Protein AF-A0A351J284-F1 (afdb_monomer_lite)

pLDDT: mean 71.38, std 10.85, range [46.69, 87.44]

Secondary structure (DSSP, 8-state):
----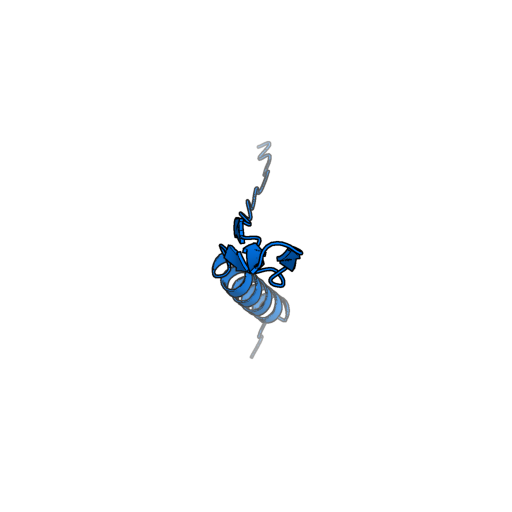HHHHHHHHHHHHHHHHHT--EEE---EE-TTSPEE--EEE-------------

Foldseek 3Di:
DCPPVVVVVVVVVVVVVVVVQVPQWDWDDWDQDPVRDTDIDIDGDDDDDDDDDDDDD

Structure (mmCIF, N/CA/C/O backbone):
data_AF-A0A351J284-F1
#
_entry.id   AF-A0A351J284-F1
#
loop_
_atom_site.group_PDB
_atom_site.id
_atom_site.type_symbol
_atom_site.label_atom_id
_atom_site.label_alt_id
_atom_site.label_comp_id
_atom_site.label_asym_id
_atom_site.label_entity_id
_atom_site.label_seq_id
_atom_site.pdbx_PDB_ins_code
_atom_site.Cartn_x
_atom_site.Cartn_y
_atom_site.Cartn_z
_atom_site.occupancy
_atom_site.B_iso_or_equiv
_atom_site.auth_seq_id
_atom_site.auth_comp_id
_atom_site.auth_asym_id
_atom_site.auth_atom_id
_atom_site.pdbx_PDB_model_num
ATOM 1 N N . MET A 1 1 ? 26.819 -13.079 -25.641 1.00 46.69 1 MET A N 1
ATOM 2 C CA . MET A 1 1 ? 26.826 -12.833 -24.187 1.00 46.69 1 MET A CA 1
ATOM 3 C C . MET A 1 1 ? 27.239 -11.385 -23.977 1.00 46.69 1 MET A C 1
ATOM 5 O O . MET A 1 1 ? 28.415 -11.093 -23.870 1.00 46.69 1 MET A O 1
ATOM 9 N N . ASN A 1 2 ? 26.278 -10.474 -24.094 1.00 48.28 2 ASN A N 1
ATOM 10 C CA . ASN A 1 2 ? 26.433 -9.070 -23.718 1.00 48.28 2 ASN A CA 1
ATOM 11 C C . ASN A 1 2 ? 25.087 -8.690 -23.108 1.00 48.28 2 ASN A C 1
ATOM 13 O O . ASN A 1 2 ? 24.253 -8.021 -23.714 1.00 48.28 2 ASN A O 1
ATOM 17 N N . GLU A 1 3 ? 24.814 -9.283 -21.948 1.00 53.97 3 GLU A N 1
ATOM 18 C CA . GLU A 1 3 ? 23.729 -8.823 -21.097 1.00 53.97 3 GLU A CA 1
ATOM 19 C C . GLU A 1 3 ? 24.164 -7.451 -20.612 1.00 53.97 3 GLU A C 1
ATOM 21 O O . GLU A 1 3 ? 25.005 -7.329 -19.727 1.00 53.97 3 GLU A O 1
ATOM 26 N N . ILE A 1 4 ? 23.690 -6.410 -21.295 1.00 65.81 4 ILE A N 1
ATOM 27 C CA . ILE A 1 4 ? 23.945 -5.036 -20.889 1.00 65.81 4 ILE A CA 1
ATOM 28 C C . ILE A 1 4 ? 23.430 -4.958 -19.446 1.00 65.81 4 ILE A C 1
ATOM 30 O O . ILE A 1 4 ? 22.237 -5.197 -19.247 1.00 65.81 4 ILE A O 1
ATOM 34 N N . PRO A 1 5 ? 24.271 -4.653 -18.443 1.00 68.31 5 PRO A N 1
ATOM 35 C CA . PRO A 1 5 ? 23.854 -4.594 -17.038 1.00 68.31 5 PRO A CA 1
ATOM 36 C C . PRO A 1 5 ? 22.622 -3.698 -16.837 1.00 68.31 5 PRO A C 1
ATOM 38 O O . PRO A 1 5 ? 21.774 -3.947 -15.986 1.00 68.31 5 PRO A O 1
ATOM 41 N N . LEU A 1 6 ? 22.474 -2.705 -17.719 1.00 72.06 6 LEU A N 1
ATOM 42 C CA . LEU A 1 6 ? 21.305 -1.845 -17.839 1.00 72.06 6 LEU A CA 1
ATOM 43 C C . LEU A 1 6 ? 19.990 -2.610 -18.054 1.00 72.06 6 LEU A C 1
ATOM 45 O O . LEU A 1 6 ? 18.987 -2.243 -17.458 1.00 72.06 6 LEU A O 1
ATOM 49 N N . LYS A 1 7 ? 19.969 -3.673 -18.866 1.00 73.56 7 LYS A N 1
ATOM 50 C CA . LYS A 1 7 ? 18.760 -4.473 -19.104 1.00 73.56 7 LYS A CA 1
ATOM 51 C C . LYS A 1 7 ? 18.300 -5.166 -17.823 1.00 73.56 7 LYS A C 1
ATOM 53 O O . LYS A 1 7 ? 17.118 -5.122 -17.514 1.00 73.56 7 LYS A O 1
ATOM 58 N N . GLN A 1 8 ? 19.226 -5.746 -17.059 1.00 77.69 8 GLN A N 1
ATOM 59 C CA . GLN A 1 8 ? 18.899 -6.379 -15.778 1.00 77.69 8 GLN A CA 1
ATOM 60 C C . GLN A 1 8 ? 18.394 -5.355 -14.753 1.00 77.69 8 GLN A C 1
ATOM 62 O O . GLN A 1 8 ? 17.453 -5.641 -14.018 1.00 77.69 8 GLN A O 1
ATOM 67 N N . ILE A 1 9 ? 18.960 -4.143 -14.745 1.00 80.00 9 ILE A N 1
ATOM 68 C CA . ILE A 1 9 ? 18.489 -3.040 -13.896 1.00 80.00 9 ILE A CA 1
ATOM 69 C C . ILE A 1 9 ? 17.082 -2.590 -14.312 1.00 80.00 9 ILE A C 1
ATOM 71 O O . ILE A 1 9 ? 16.216 -2.459 -13.454 1.00 80.00 9 ILE A O 1
ATOM 75 N N . ILE A 1 10 ? 16.827 -2.399 -15.610 1.00 80.00 10 ILE A N 1
ATOM 76 C CA . ILE A 1 10 ? 15.507 -2.006 -16.125 1.00 80.00 10 ILE A CA 1
ATOM 77 C C . ILE A 1 10 ? 14.467 -3.080 -15.804 1.00 80.00 10 ILE A C 1
ATOM 79 O O . ILE A 1 10 ? 13.401 -2.747 -15.289 1.00 80.00 10 ILE A O 1
ATOM 83 N N . ASP A 1 11 ? 14.782 -4.352 -16.052 1.00 80.56 11 ASP A N 1
ATOM 84 C CA . ASP A 1 11 ? 13.880 -5.470 -15.774 1.00 80.56 11 ASP A CA 1
ATOM 85 C C . ASP A 1 11 ? 13.555 -5.546 -14.267 1.00 80.56 11 ASP A C 1
ATOM 87 O O . ASP A 1 11 ? 12.380 -5.605 -13.896 1.00 80.56 11 ASP A O 1
ATOM 91 N N . ALA A 1 12 ? 14.561 -5.429 -13.390 1.00 80.50 12 ALA A N 1
ATOM 92 C CA . ALA A 1 12 ? 14.376 -5.434 -11.935 1.00 80.50 12 ALA A CA 1
ATOM 93 C C . ALA A 1 12 ? 13.582 -4.217 -11.424 1.00 80.50 12 ALA A C 1
ATOM 95 O O . ALA A 1 12 ? 12.717 -4.343 -10.553 1.00 80.50 12 ALA A O 1
ATOM 96 N N . SER A 1 13 ? 13.838 -3.025 -11.969 1.00 78.44 13 SER A N 1
ATOM 97 C CA . SER A 1 13 ? 13.070 -1.819 -11.656 1.00 78.44 13 SER A CA 1
ATOM 98 C C . SER A 1 13 ? 11.611 -1.955 -12.091 1.00 78.44 13 SER A C 1
ATOM 100 O O . SER A 1 13 ? 10.717 -1.616 -11.319 1.00 78.44 13 SER A O 1
ATOM 102 N N . LEU A 1 14 ? 11.347 -2.499 -13.283 1.00 79.94 14 LEU A N 1
ATOM 103 C CA . LEU A 1 14 ? 9.989 -2.713 -13.785 1.00 79.94 14 LEU A CA 1
ATOM 104 C C . LEU A 1 14 ? 9.224 -3.731 -12.929 1.00 79.94 14 LEU A C 1
ATOM 106 O O . LEU A 1 14 ? 8.032 -3.567 -12.673 1.00 79.94 14 LEU A O 1
ATOM 110 N N . GLU A 1 15 ? 9.908 -4.778 -12.470 1.00 79.69 15 GLU A N 1
ATOM 111 C CA . GLU A 1 15 ? 9.329 -5.801 -11.604 1.00 79.69 15 GLU A CA 1
ATOM 112 C C . GLU A 1 15 ? 8.957 -5.237 -10.223 1.00 79.69 15 GLU A C 1
ATOM 114 O O . GLU A 1 15 ? 7.870 -5.510 -9.711 1.00 79.69 15 GLU A O 1
ATOM 119 N N . ASN A 1 16 ? 9.806 -4.382 -9.646 1.00 71.75 16 ASN A N 1
ATOM 120 C CA . ASN A 1 16 ? 9.507 -3.683 -8.395 1.00 71.75 16 ASN A CA 1
ATOM 121 C C . ASN A 1 16 ? 8.386 -2.648 -8.554 1.00 71.75 16 ASN A C 1
ATOM 123 O O . ASN A 1 16 ? 7.513 -2.559 -7.693 1.00 71.75 16 ASN A O 1
ATOM 127 N N . LEU A 1 17 ? 8.343 -1.917 -9.673 1.00 72.00 17 LEU A N 1
ATOM 128 C CA . LEU A 1 17 ? 7.246 -0.992 -9.971 1.00 72.00 17 LEU A CA 1
ATOM 129 C C . LEU A 1 17 ? 5.905 -1.722 -10.094 1.00 72.00 17 LEU A C 1
ATOM 131 O O . LEU A 1 17 ? 4.910 -1.251 -9.553 1.00 72.00 17 LEU A O 1
ATOM 135 N N . LYS A 1 18 ? 5.877 -2.899 -10.732 1.00 71.12 18 LYS A N 1
ATOM 136 C CA . LYS A 1 18 ? 4.677 -3.751 -10.798 1.00 71.12 18 LYS A CA 1
ATOM 137 C C . LYS A 1 18 ? 4.224 -4.221 -9.414 1.00 71.12 18 LYS A C 1
ATOM 139 O O . LYS A 1 18 ? 3.028 -4.215 -9.139 1.00 71.12 18 LYS A O 1
ATOM 144 N N . LYS A 1 19 ? 5.162 -4.590 -8.532 1.00 67.12 19 LYS A N 1
ATOM 145 C CA . LYS A 1 19 ? 4.858 -4.985 -7.143 1.00 67.12 19 LYS A CA 1
ATOM 146 C C . LYS A 1 19 ? 4.259 -3.828 -6.336 1.00 67.12 19 LYS A C 1
ATOM 148 O O . LYS A 1 19 ? 3.353 -4.063 -5.547 1.00 67.12 19 LYS A O 1
ATOM 153 N N . ILE A 1 20 ? 4.715 -2.596 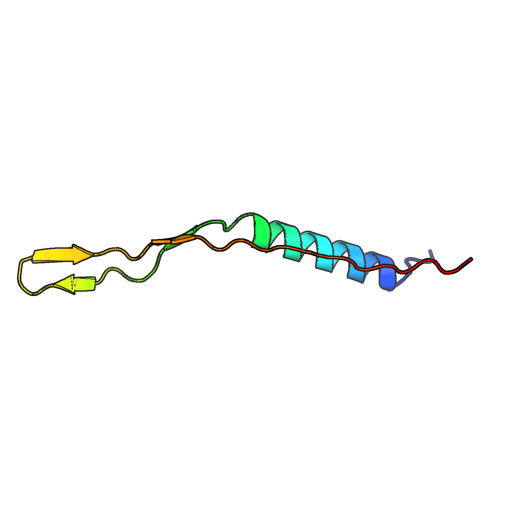-6.571 1.00 65.56 20 ILE A N 1
ATOM 154 C CA . ILE A 1 20 ? 4.191 -1.389 -5.911 1.00 65.56 20 ILE A CA 1
ATOM 155 C C . ILE A 1 20 ? 2.835 -0.965 -6.502 1.00 65.56 20 ILE A C 1
ATOM 157 O O . ILE A 1 20 ? 1.935 -0.602 -5.756 1.00 65.56 20 ILE A O 1
ATOM 161 N N . VAL A 1 21 ? 2.650 -1.060 -7.822 1.00 62.19 21 VAL A N 1
ATOM 162 C CA . VAL A 1 21 ? 1.353 -0.808 -8.480 1.00 62.19 21 VAL A CA 1
ATOM 163 C C . VAL A 1 21 ? 0.276 -1.796 -8.029 1.00 62.19 21 VAL A C 1
ATOM 165 O O . VAL A 1 21 ? -0.892 -1.443 -7.999 1.00 62.19 21 VAL A O 1
ATOM 168 N N . SER A 1 22 ? 0.647 -3.022 -7.650 1.00 62.00 22 SER A N 1
ATOM 169 C CA . SER A 1 22 ? -0.320 -4.035 -7.212 1.00 62.00 22 SER A CA 1
ATOM 170 C C . SER A 1 22 ? -0.833 -3.841 -5.777 1.00 62.00 22 SER A C 1
ATOM 172 O O . SER A 1 22 ? -1.724 -4.583 -5.360 1.00 62.00 22 SER A O 1
ATOM 174 N N . VAL A 1 23 ? -0.288 -2.895 -5.006 1.00 58.16 23 VAL A N 1
ATOM 175 C CA . VAL A 1 23 ? -0.752 -2.583 -3.644 1.00 58.16 23 VAL A CA 1
ATOM 176 C C . VAL A 1 23 ? -1.500 -1.254 -3.633 1.00 58.16 23 VAL A C 1
ATOM 178 O O . VAL A 1 23 ? -1.062 -0.260 -3.065 1.00 58.16 23 VAL A O 1
ATOM 181 N N . ASP A 1 24 ? -2.682 -1.256 -4.246 1.00 59.84 24 ASP A N 1
ATOM 182 C CA . ASP A 1 24 ? -3.582 -0.096 -4.269 1.00 59.84 24 ASP A CA 1
ATOM 183 C C . ASP A 1 24 ? -4.122 0.269 -2.879 1.00 59.84 24 ASP A C 1
ATOM 185 O O . ASP A 1 24 ? -4.646 1.363 -2.680 1.00 59.84 24 ASP A O 1
ATOM 189 N N . THR A 1 25 ? -4.048 -0.654 -1.915 1.00 65.50 25 THR A N 1
ATOM 190 C CA . THR A 1 25 ? -4.682 -0.522 -0.601 1.00 65.50 25 THR A CA 1
ATOM 191 C C . THR A 1 25 ? -3.726 -0.931 0.512 1.00 65.50 25 THR A C 1
ATOM 193 O O . THR A 1 25 ? -3.340 -2.093 0.620 1.00 65.50 25 THR A O 1
ATOM 196 N N . VAL A 1 26 ? -3.375 0.023 1.371 1.00 71.19 26 VAL A N 1
ATOM 197 C CA . VAL A 1 26 ? -2.638 -0.224 2.612 1.00 71.19 26 VAL A CA 1
ATOM 198 C C . VAL A 1 26 ? -3.650 -0.383 3.741 1.00 71.19 26 VAL A C 1
ATOM 200 O O . VAL A 1 26 ? -4.412 0.542 4.029 1.00 71.19 26 VAL A O 1
ATOM 203 N N . ILE A 1 27 ? -3.654 -1.556 4.376 1.00 78.25 27 ILE A N 1
ATOM 204 C CA . ILE A 1 27 ? -4.427 -1.818 5.595 1.00 78.25 27 ILE A CA 1
ATOM 205 C C . ILE A 1 27 ? -3.521 -1.491 6.780 1.00 78.25 27 ILE A C 1
ATOM 207 O O . ILE A 1 27 ? -2.494 -2.141 6.975 1.00 78.25 27 ILE A O 1
ATOM 211 N N . GLY A 1 28 ? -3.869 -0.457 7.543 1.00 76.25 28 GLY A N 1
ATOM 212 C CA . GLY A 1 28 ? -3.138 -0.110 8.759 1.00 76.25 28 GLY A CA 1
ATOM 213 C C . GLY A 1 28 ? -3.597 -0.920 9.973 1.00 76.25 28 GLY A C 1
ATOM 214 O O . GLY A 1 28 ? -4.540 -1.710 9.912 1.00 76.25 28 GLY A O 1
ATOM 215 N N . THR A 1 29 ? -2.913 -0.720 11.098 1.00 85.69 29 THR A N 1
ATOM 216 C CA . THR A 1 29 ? -3.193 -1.445 12.341 1.00 85.69 29 THR A CA 1
ATOM 217 C C . THR A 1 29 ? -4.595 -1.113 12.867 1.00 85.69 29 THR A C 1
ATOM 219 O O . THR A 1 29 ? -4.934 0.071 12.951 1.00 85.69 29 THR A O 1
ATOM 222 N N . PRO A 1 30 ? -5.401 -2.117 13.257 1.00 83.19 30 PRO A N 1
ATOM 223 C CA . PRO A 1 30 ? -6.693 -1.887 13.891 1.00 83.19 30 PRO A CA 1
ATOM 224 C C . PRO A 1 30 ? -6.542 -1.108 15.202 1.00 83.19 30 PRO A C 1
ATOM 226 O O . PRO A 1 30 ? -5.720 -1.456 16.050 1.00 83.19 30 PRO A O 1
ATOM 229 N N . ILE A 1 31 ? -7.348 -0.064 15.371 1.00 84.69 31 ILE A N 1
ATOM 230 C CA . ILE A 1 31 ? -7.394 0.755 16.583 1.00 84.69 31 ILE A CA 1
ATOM 231 C C . ILE A 1 31 ? -8.688 0.417 17.318 1.00 84.69 31 ILE A C 1
ATOM 233 O O . ILE A 1 31 ? -9.778 0.674 16.805 1.00 84.69 31 ILE A O 1
ATOM 237 N N . THR A 1 32 ? -8.575 -0.156 18.514 1.00 85.56 32 THR A N 1
ATOM 238 C CA . THR A 1 32 ? -9.728 -0.436 19.378 1.00 85.56 32 THR A CA 1
ATOM 239 C C . THR A 1 32 ? -10.004 0.773 20.259 1.00 85.56 32 THR A C 1
ATOM 241 O O . THR A 1 32 ? -9.152 1.203 21.036 1.00 85.56 32 THR A O 1
ATOM 244 N N . LEU A 1 33 ? -11.196 1.340 20.116 1.00 86.06 33 LEU A N 1
ATOM 245 C CA . LEU A 1 33 ? -11.681 2.433 20.944 1.00 86.06 33 LEU A CA 1
ATOM 246 C C . LEU A 1 33 ? -12.248 1.892 22.272 1.00 86.06 33 LEU A C 1
ATOM 248 O O . LEU A 1 33 ? -12.664 0.735 22.340 1.00 86.06 33 LEU A O 1
ATOM 252 N N . PRO A 1 34 ? -12.345 2.729 23.323 1.00 84.00 34 PRO A N 1
ATOM 253 C CA . PRO A 1 34 ? -12.870 2.331 24.638 1.00 84.00 34 PRO A CA 1
ATOM 254 C C . PRO A 1 34 ? -14.336 1.863 24.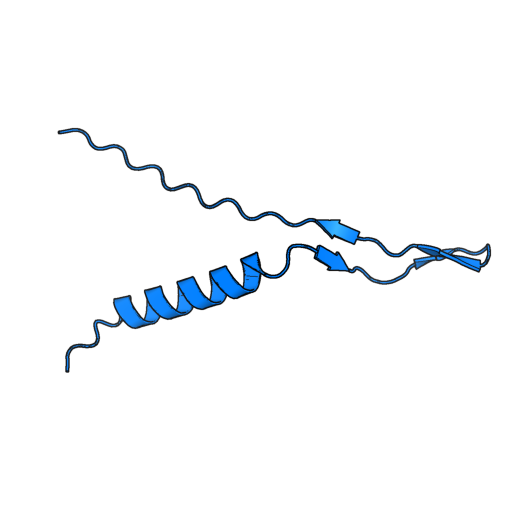650 1.00 84.00 34 PRO A C 1
ATOM 256 O O . PRO A 1 34 ? -14.831 1.420 25.679 1.00 84.00 34 PRO A O 1
ATOM 259 N N . ASN A 1 35 ? -15.046 2.006 23.532 1.00 83.25 35 ASN A N 1
ATOM 260 C CA . ASN A 1 35 ? -16.452 1.657 23.344 1.00 83.25 35 ASN A CA 1
ATOM 261 C C . ASN A 1 35 ? -16.637 0.349 22.542 1.00 83.25 35 ASN A C 1
ATOM 263 O O . ASN A 1 35 ? -17.651 0.203 21.863 1.00 83.25 35 ASN A O 1
ATOM 267 N N . ASP A 1 36 ? -15.643 -0.548 22.552 1.00 79.00 36 ASP A N 1
ATOM 268 C CA . ASP A 1 36 ? -15.612 -1.805 21.776 1.00 79.00 36 ASP A CA 1
ATOM 269 C C . ASP A 1 36 ? -15.691 -1.633 20.243 1.00 79.00 36 ASP A C 1
ATOM 271 O O . ASP A 1 36 ? -15.899 -2.587 19.496 1.00 79.00 36 ASP A O 1
ATOM 275 N N . THR A 1 37 ? -1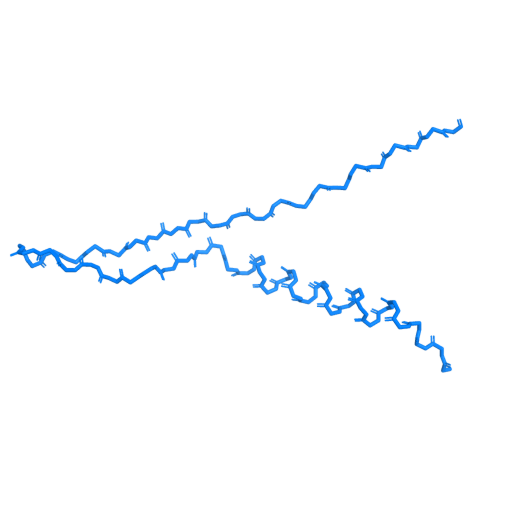5.485 -0.417 19.726 1.00 84.44 37 THR A N 1
ATOM 276 C CA . THR A 1 37 ? -15.434 -0.177 18.277 1.00 84.44 37 THR A CA 1
ATOM 277 C C . THR A 1 37 ? -14.010 -0.351 17.756 1.00 84.44 37 THR A C 1
ATOM 279 O O . THR A 1 37 ? -13.083 0.308 18.227 1.00 84.44 37 THR A O 1
ATOM 282 N N . THR A 1 38 ? -13.826 -1.191 16.737 1.00 85.94 38 THR A N 1
ATOM 283 C CA . THR A 1 38 ? -12.546 -1.336 16.030 1.00 85.94 38 THR A CA 1
ATOM 284 C C . THR A 1 38 ? -12.549 -0.516 14.745 1.00 85.94 38 THR A C 1
ATOM 286 O O . THR A 1 38 ? -13.353 -0.751 13.846 1.00 85.94 38 THR A O 1
ATOM 289 N N . VAL A 1 39 ? -11.619 0.431 14.634 1.00 87.19 39 VAL A N 1
ATOM 290 C CA . VAL A 1 39 ? -11.383 1.211 13.414 1.00 87.19 39 VAL A CA 1
ATOM 291 C C . VAL A 1 39 ? -10.211 0.599 12.658 1.00 87.19 39 VAL A C 1
ATOM 293 O O . VAL A 1 39 ? -9.115 0.484 13.202 1.00 87.19 39 VAL A O 1
ATOM 296 N N . VAL A 1 40 ? -10.427 0.234 11.394 1.00 87.44 40 VAL A N 1
ATOM 297 C CA . VAL A 1 40 ? -9.362 -0.230 10.496 1.00 87.44 40 VAL A CA 1
ATOM 298 C C . VAL A 1 40 ? -9.074 0.873 9.477 1.00 87.44 40 VAL A C 1
ATOM 300 O O . VAL A 1 40 ? -9.922 1.138 8.622 1.00 87.44 40 VAL A O 1
ATOM 303 N N . PRO A 1 41 ? -7.918 1.553 9.558 1.00 79.50 41 PRO A N 1
ATOM 304 C CA . PRO A 1 41 ? -7.567 2.578 8.589 1.00 79.50 41 PRO A CA 1
ATOM 305 C C . PRO A 1 41 ? -7.196 1.934 7.248 1.00 79.50 41 PRO A C 1
ATOM 307 O O . PRO A 1 41 ? -6.320 1.070 7.178 1.00 79.50 41 PRO A O 1
ATOM 310 N N . VAL A 1 42 ? -7.866 2.374 6.182 1.00 79.88 42 VAL A N 1
ATOM 311 C CA . VAL A 1 42 ? -7.631 1.924 4.806 1.00 79.88 42 VAL A CA 1
ATOM 312 C C . VAL A 1 42 ? -7.148 3.116 3.985 1.00 79.88 42 VAL A C 1
ATOM 314 O O . VAL A 1 42 ? -7.884 4.086 3.809 1.00 79.88 42 VAL A O 1
ATOM 317 N N . SER A 1 43 ? -5.917 3.051 3.482 1.00 75.06 43 SER A N 1
ATOM 318 C CA . SER A 1 43 ? -5.320 4.112 2.663 1.00 75.06 43 SER A CA 1
ATOM 319 C C . SER A 1 43 ? -5.161 3.635 1.227 1.00 75.06 43 SER A C 1
ATOM 321 O O . SER A 1 43 ? -4.503 2.624 0.982 1.00 75.06 43 SER A O 1
ATOM 323 N N . LYS A 1 44 ? -5.735 4.374 0.271 1.00 69.88 44 LYS A N 1
ATOM 324 C CA . LYS A 1 44 ? -5.510 4.128 -1.155 1.00 69.88 44 LYS A CA 1
ATOM 325 C C . LYS A 1 44 ? -4.231 4.831 -1.593 1.00 69.88 44 LYS A C 1
ATOM 327 O O . LYS A 1 44 ? -4.147 6.054 -1.503 1.00 69.88 44 LYS A O 1
ATOM 332 N N . VAL A 1 45 ? -3.250 4.070 -2.066 1.00 67.12 45 VAL A N 1
ATOM 333 C CA . VAL A 1 45 ? -2.000 4.619 -2.609 1.00 67.12 45 VAL A CA 1
ATOM 334 C C . VAL A 1 45 ? -2.079 4.539 -4.127 1.00 67.12 45 VAL A C 1
ATOM 336 O O . VAL A 1 45 ? -2.469 3.520 -4.682 1.00 67.12 45 VAL A O 1
ATOM 339 N N . SER A 1 46 ? -1.763 5.631 -4.816 1.00 63.41 46 SER A N 1
ATOM 340 C CA . SER A 1 46 ? -1.766 5.682 -6.280 1.00 63.41 46 SER A CA 1
ATOM 341 C C . SER A 1 46 ? -0.439 6.253 -6.755 1.00 63.41 46 SER A C 1
ATOM 343 O O . SER A 1 46 ? -0.057 7.353 -6.361 1.00 63.41 46 SER A O 1
ATOM 345 N N . VAL A 1 47 ? 0.279 5.486 -7.575 1.00 64.69 47 VAL A N 1
ATOM 346 C CA . VAL A 1 47 ? 1.595 5.864 -8.102 1.00 64.69 47 VAL A CA 1
ATOM 347 C C . VAL A 1 47 ? 1.428 6.361 -9.532 1.00 64.69 47 VAL A C 1
ATOM 349 O O . VAL A 1 47 ? 1.054 5.602 -10.421 1.00 64.69 47 VAL A O 1
ATOM 352 N N . GLY A 1 48 ? 1.700 7.646 -9.752 1.00 63.50 48 GLY A N 1
ATOM 353 C CA . GLY A 1 48 ? 1.760 8.243 -11.084 1.00 63.50 48 GLY A CA 1
ATOM 354 C C . GLY A 1 48 ? 3.207 8.341 -11.554 1.00 63.50 48 GLY A C 1
ATOM 355 O O . GLY A 1 48 ? 4.023 8.979 -10.892 1.00 63.50 48 GLY A O 1
ATOM 356 N N . PHE A 1 49 ? 3.531 7.730 -12.693 1.00 64.56 49 PHE A N 1
ATOM 357 C CA . PHE A 1 49 ? 4.815 7.925 -13.365 1.00 64.56 49 PHE A CA 1
ATOM 358 C C . PHE A 1 49 ? 4.618 8.908 -14.519 1.00 64.56 49 PHE A C 1
ATOM 360 O O . PHE A 1 49 ? 3.896 8.611 -15.468 1.00 64.56 49 PHE A O 1
ATOM 367 N N . THR A 1 50 ? 5.236 10.086 -14.425 1.00 68.69 50 THR A N 1
ATOM 368 C CA . THR A 1 50 ? 5.256 11.074 -15.507 1.00 68.69 50 THR A CA 1
ATOM 369 C C . THR A 1 50 ? 6.671 11.177 -16.060 1.00 68.69 50 THR A C 1
ATOM 371 O O . THR A 1 50 ? 7.626 11.397 -15.318 1.00 68.69 50 THR A O 1
ATOM 374 N N . SER A 1 51 ? 6.814 10.977 -17.366 1.00 66.44 51 SER A N 1
ATOM 375 C CA . SER A 1 51 ? 8.056 11.216 -18.094 1.00 66.44 51 SER A CA 1
ATOM 376 C C . SER A 1 51 ? 7.872 12.467 -18.947 1.00 66.44 51 SER A C 1
ATOM 378 O O . SER A 1 51 ? 7.134 12.436 -19.931 1.00 66.44 51 SER A O 1
ATOM 380 N N . ALA A 1 52 ? 8.524 13.567 -18.572 1.00 66.81 52 ALA A N 1
ATOM 381 C CA . ALA A 1 52 ? 8.594 14.768 -19.396 1.00 66.81 52 ALA A CA 1
ATOM 382 C C . ALA A 1 52 ? 9.811 14.662 -20.327 1.00 66.81 52 ALA A C 1
ATOM 384 O O . ALA A 1 52 ? 10.949 14.711 -19.866 1.00 66.81 52 ALA A O 1
ATOM 385 N N . GLY A 1 53 ? 9.570 14.487 -21.625 1.00 58.84 53 GLY A N 1
ATOM 386 C CA . GLY A 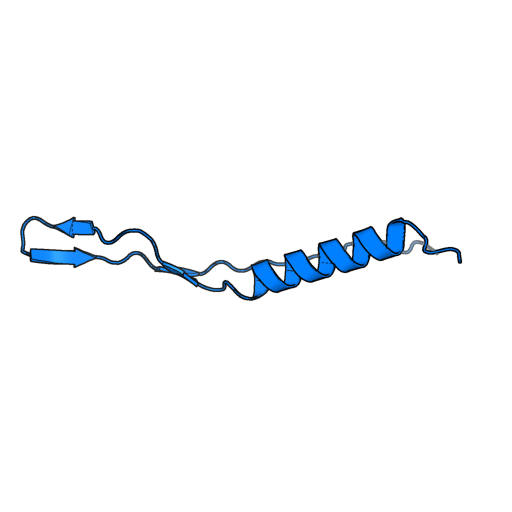1 53 ? 10.577 14.637 -22.674 1.00 58.84 53 GLY A CA 1
ATOM 387 C C . GLY A 1 53 ? 10.256 15.887 -23.483 1.00 58.84 53 GLY A C 1
ATOM 388 O O . GLY A 1 53 ? 9.139 16.012 -23.979 1.00 58.84 53 GLY A O 1
ATOM 389 N N . ALA A 1 54 ? 11.199 16.821 -23.583 1.00 60.00 54 ALA A N 1
ATOM 390 C CA . ALA A 1 54 ? 11.103 17.926 -24.527 1.00 60.00 54 ALA A CA 1
ATOM 391 C C . ALA A 1 54 ? 11.994 17.594 -25.726 1.00 60.00 54 ALA A C 1
ATOM 393 O O . ALA A 1 54 ? 13.216 17.559 -25.591 1.00 60.00 54 ALA A O 1
ATOM 394 N N . ASP A 1 55 ? 11.365 17.307 -26.863 1.00 54.69 55 ASP A N 1
ATOM 395 C CA . ASP A 1 55 ? 12.041 17.149 -28.146 1.00 54.69 55 ASP A CA 1
ATOM 396 C C . ASP A 1 55 ? 12.091 18.536 -28.803 1.00 54.69 55 ASP A C 1
ATOM 398 O O . ASP A 1 55 ? 11.066 19.068 -29.235 1.00 54.69 55 ASP A O 1
ATOM 402 N N . TYR A 1 56 ? 13.261 19.173 -28.773 1.00 54.59 56 TYR A N 1
ATOM 403 C CA . TYR A 1 56 ? 13.535 20.371 -29.563 1.00 54.59 56 TYR A CA 1
ATOM 404 C C . TYR A 1 56 ? 14.358 19.907 -30.761 1.00 54.59 56 TYR A C 1
ATOM 406 O O . TYR A 1 56 ? 15.557 19.661 -30.624 1.00 54.59 56 TYR A O 1
ATOM 414 N N . GLY A 1 57 ? 13.665 19.705 -31.885 1.00 47.91 57 GLY A N 1
ATOM 415 C CA . GLY A 1 57 ? 14.283 19.407 -33.178 1.00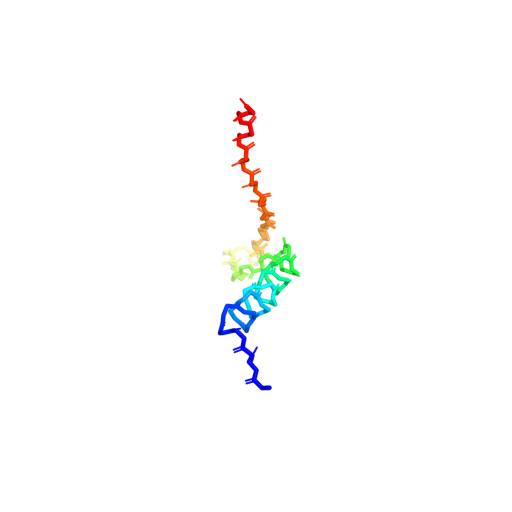 47.91 57 GLY A CA 1
ATOM 416 C C . GLY A 1 57 ? 15.180 20.524 -33.694 1.00 47.91 57 GLY A C 1
ATOM 417 O O . GLY A 1 57 ? 15.070 21.670 -33.198 1.00 47.91 57 GLY A O 1
#

Sequence (57 aa):
MNEIPLKQIIDASLENLKKIVSVDTVIGTPITLPNDTTVVPVSKVSVGFTSAGADYG

Radius of gyration: 20.33 Å; chains: 1; bounding box: 43×33×58 Å